Protein AF-A0A0R2ZGY1-F1 (afdb_monomer_lite)

Radius of gyration: 12.9 Å; chains: 1; bounding box: 32×26×28 Å

Organism: NCBI:txid200450

Secondary structure (DSSP, 8-state):
--EEEEEEEETT--GGGGGSS-TTTTEEEEEEEHHHHT---HHHHHHHHTSTTTSPTTEEEEEEEETTT--EE--

Structure (mmCIF, N/CA/C/O backbone):
data_AF-A0A0R2ZGY1-F1
#
_entry.id   AF-A0A0R2ZGY1-F1
#
loop_
_atom_site.group_PDB
_atom_site.id
_atom_site.type_symbol
_atom_site.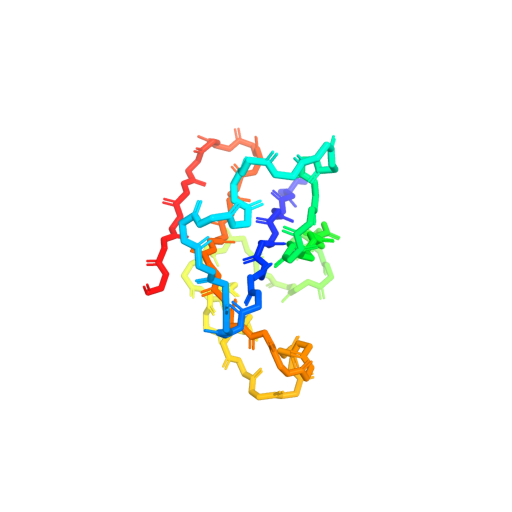label_atom_id
_atom_site.label_alt_id
_atom_site.label_comp_id
_atom_site.label_asym_id
_atom_site.label_entity_id
_atom_site.label_seq_id
_atom_site.pdbx_PDB_ins_code
_atom_site.Cartn_x
_atom_site.Cartn_y
_atom_site.Cartn_z
_atom_site.occupancy
_atom_site.B_iso_or_equiv
_atom_site.auth_seq_id
_atom_site.auth_comp_id
_atom_site.auth_asym_id
_atom_site.auth_atom_id
_atom_site.pdbx_PDB_model_num
ATOM 1 N N . MET A 1 1 ? -14.027 8.550 12.901 1.00 70.12 1 MET A N 1
ATOM 2 C CA . MET A 1 1 ? -13.965 8.034 11.523 1.00 70.12 1 MET A CA 1
ATOM 3 C C . MET A 1 1 ? -12.505 7.928 11.129 1.00 70.12 1 MET A C 1
ATOM 5 O O . MET A 1 1 ? -11.835 8.955 11.048 1.00 70.12 1 MET A O 1
ATOM 9 N N . THR A 1 2 ? -12.007 6.706 10.971 1.00 84.56 2 THR A N 1
ATOM 10 C CA . THR A 1 2 ? -10.609 6.442 10.615 1.00 84.56 2 THR A CA 1
ATOM 11 C C . THR A 1 2 ? -10.504 6.354 9.097 1.00 84.56 2 THR A C 1
ATOM 13 O O . THR A 1 2 ? -11.372 5.784 8.435 1.00 84.56 2 THR A O 1
ATOM 16 N N . VAL A 1 3 ? -9.467 6.959 8.523 1.00 90.94 3 VAL A N 1
ATOM 17 C CA . VAL A 1 3 ? -9.239 6.949 7.074 1.00 90.94 3 VAL A CA 1
ATOM 18 C C . VAL A 1 3 ? -7.888 6.315 6.800 1.00 90.94 3 VAL A C 1
ATOM 20 O O . VAL A 1 3 ? -6.883 6.705 7.395 1.00 90.94 3 VAL A O 1
ATOM 23 N N . PHE A 1 4 ? -7.863 5.369 5.870 1.00 91.38 4 PHE A N 1
ATOM 24 C CA . PHE A 1 4 ? -6.656 4.700 5.416 1.00 91.38 4 PHE A CA 1
ATOM 25 C C . PHE A 1 4 ? -6.283 5.178 4.014 1.00 91.38 4 PHE A C 1
ATOM 27 O O . PHE A 1 4 ? -7.109 5.211 3.103 1.00 91.38 4 PHE A O 1
ATOM 34 N N . SER A 1 5 ? -5.020 5.548 3.837 1.00 92.75 5 SER A N 1
ATOM 35 C CA . SER A 1 5 ? -4.415 5.853 2.546 1.00 92.75 5 SER A CA 1
ATOM 36 C C . SER A 1 5 ? -3.536 4.680 2.130 1.00 92.75 5 SER A C 1
ATOM 38 O O . SER A 1 5 ? -2.497 4.435 2.739 1.00 92.75 5 SER A O 1
ATOM 40 N N . ILE A 1 6 ? -3.945 3.971 1.086 1.00 93.44 6 ILE A N 1
ATOM 41 C CA . ILE A 1 6 ? -3.245 2.812 0.533 1.00 93.44 6 ILE A CA 1
ATOM 42 C C . ILE A 1 6 ? -2.478 3.269 -0.707 1.00 93.44 6 ILE A C 1
ATOM 44 O O . ILE A 1 6 ? -3.069 3.805 -1.641 1.00 93.44 6 ILE A O 1
ATOM 48 N N . GLU A 1 7 ? -1.164 3.066 -0.729 1.00 93.88 7 GLU A N 1
ATOM 49 C CA . GLU A 1 7 ? -0.306 3.335 -1.883 1.00 93.88 7 GLU A CA 1
ATOM 50 C C . GLU A 1 7 ? 0.176 2.016 -2.490 1.00 93.88 7 GLU A C 1
ATOM 52 O O . GLU A 1 7 ? 0.810 1.199 -1.820 1.00 93.88 7 GLU A O 1
ATOM 57 N N . TYR A 1 8 ? -0.068 1.855 -3.786 1.00 94.06 8 TYR A N 1
ATOM 58 C CA . TYR A 1 8 ? 0.516 0.826 -4.634 1.00 94.06 8 TYR A CA 1
ATOM 59 C C . TYR A 1 8 ? 1.561 1.447 -5.559 1.00 94.06 8 TYR A C 1
ATOM 61 O O . TYR A 1 8 ? 1.390 2.568 -6.047 1.00 94.06 8 TYR A O 1
ATOM 69 N N . ARG A 1 9 ? 2.620 0.698 -5.865 1.00 92.56 9 ARG A N 1
ATOM 70 C CA . ARG A 1 9 ? 3.643 1.088 -6.843 1.00 92.56 9 ARG A CA 1
ATOM 71 C C . ARG A 1 9 ? 3.785 0.049 -7.929 1.00 92.56 9 ARG A C 1
ATOM 73 O O . ARG A 1 9 ? 3.630 -1.132 -7.653 1.00 92.56 9 ARG A O 1
ATOM 80 N N . ARG A 1 10 ? 4.096 0.485 -9.146 1.00 93.31 10 ARG A N 1
ATOM 81 C CA . ARG A 1 10 ? 4.413 -0.422 -10.250 1.00 93.31 10 ARG A CA 1
ATOM 82 C C . ARG A 1 10 ? 5.517 -1.400 -9.847 1.00 93.31 10 ARG A C 1
ATOM 84 O O . ARG A 1 10 ? 6.466 -1.017 -9.162 1.00 93.31 10 ARG A O 1
ATOM 91 N N . GLU A 1 11 ? 5.391 -2.651 -10.266 1.00 91.44 11 GLU A N 1
ATOM 92 C CA . GLU A 1 11 ? 6.397 -3.680 -9.970 1.00 91.44 11 GLU A CA 1
ATOM 93 C C . GLU A 1 11 ? 7.737 -3.384 -10.649 1.00 91.44 11 GLU A C 1
ATOM 95 O O . GLU A 1 11 ? 8.790 -3.627 -10.063 1.00 91.44 11 GLU A O 1
ATOM 100 N N . ASP A 1 12 ? 7.686 -2.784 -11.838 1.00 90.75 12 ASP A N 1
ATOM 101 C CA . ASP A 1 12 ? 8.837 -2.364 -12.635 1.00 90.75 12 ASP A CA 1
ATOM 102 C C . ASP A 1 12 ? 9.316 -0.939 -12.312 1.00 90.75 12 ASP A C 1
ATOM 104 O O . ASP A 1 12 ? 10.072 -0.351 -13.081 1.00 90.75 12 ASP A O 1
ATOM 108 N N . TYR A 1 13 ? 8.885 -0.362 -11.184 1.00 87.44 13 TYR A N 1
ATOM 109 C CA . TYR A 1 13 ? 9.314 0.974 -10.780 1.00 87.44 13 TYR A CA 1
ATOM 110 C C . TYR A 1 13 ? 10.822 1.013 -10.509 1.00 87.44 13 TYR A C 1
ATOM 112 O O . TYR A 1 13 ? 11.325 0.320 -9.619 1.00 87.44 13 TYR A O 1
ATOM 120 N N . THR A 1 14 ? 11.536 1.875 -11.232 1.00 87.75 14 THR A N 1
ATOM 121 C CA . THR A 1 14 ? 12.984 2.059 -11.084 1.00 87.75 14 THR A CA 1
ATOM 122 C C . THR A 1 14 ? 13.324 3.394 -10.423 1.00 87.75 14 THR A C 1
ATOM 124 O O . THR A 1 14 ? 12.508 4.311 -10.359 1.00 87.75 14 THR A O 1
ATOM 127 N N . LEU A 1 15 ? 14.569 3.553 -9.966 1.00 85.12 15 LEU A N 1
ATOM 128 C CA . LEU A 1 15 ? 15.064 4.839 -9.454 1.00 85.12 15 LEU A CA 1
ATOM 129 C C . LEU A 1 15 ? 14.995 5.964 -10.500 1.00 85.12 15 LEU A C 1
ATOM 131 O O . LEU A 1 15 ? 14.786 7.118 -10.135 1.00 85.12 15 LEU A O 1
ATOM 135 N N . ALA A 1 16 ? 15.141 5.643 -11.789 1.00 86.12 16 ALA A N 1
ATOM 136 C CA . ALA A 1 16 ? 15.048 6.627 -12.867 1.00 86.12 16 ALA A CA 1
ATOM 137 C C . ALA A 1 16 ? 13.636 7.226 -12.977 1.00 86.12 16 ALA A C 1
ATOM 139 O O . ALA A 1 16 ? 13.479 8.399 -13.312 1.00 86.12 16 ALA A O 1
ATOM 140 N N . ASP A 1 17 ? 12.606 6.453 -12.627 1.00 85.31 17 ASP A N 1
ATOM 141 C CA . ASP A 1 17 ? 11.222 6.920 -12.635 1.00 85.31 17 ASP A CA 1
ATOM 142 C C . ASP A 1 17 ? 10.944 7.995 -11.571 1.00 85.31 17 ASP A C 1
ATOM 144 O O . ASP A 1 17 ? 10.008 8.776 -11.740 1.00 85.31 17 ASP A O 1
ATOM 148 N N . CYS A 1 18 ? 11.773 8.105 -10.522 1.00 81.88 18 CYS A N 1
ATOM 149 C CA . CYS A 1 18 ? 11.699 9.195 -9.539 1.00 81.88 18 CYS A CA 1
ATOM 150 C C . CYS A 1 18 ? 12.007 10.574 -10.142 1.00 81.88 18 CYS A C 1
ATOM 152 O O . CYS A 1 18 ? 11.617 11.583 -9.564 1.00 81.88 18 CYS A O 1
ATOM 154 N N . MET A 1 19 ? 12.719 10.620 -11.273 1.00 87.69 19 MET A N 1
ATOM 155 C CA . MET A 1 19 ? 13.128 11.864 -11.938 1.00 87.69 19 MET A CA 1
ATOM 156 C C . MET A 1 19 ? 12.120 12.331 -12.993 1.00 87.69 19 MET A C 1
ATOM 158 O O . MET A 1 19 ? 12.353 13.331 -13.674 1.00 87.69 19 MET A O 1
ATOM 162 N N . ARG A 1 20 ? 11.007 11.609 -13.176 1.00 88.62 20 ARG A N 1
ATOM 163 C CA . ARG A 1 20 ? 9.978 12.013 -14.135 1.00 88.62 20 ARG A CA 1
ATOM 164 C C . ARG A 1 20 ? 9.236 13.264 -13.645 1.00 88.62 20 ARG A C 1
ATOM 166 O O . ARG A 1 20 ? 9.023 13.408 -12.444 1.00 88.62 20 ARG A O 1
ATOM 173 N N . PRO A 1 21 ? 8.765 14.132 -14.564 1.00 90.62 21 PRO A N 1
ATOM 174 C CA . PRO A 1 21 ? 8.026 15.344 -14.199 1.00 90.62 21 PRO A CA 1
ATOM 175 C C . PRO A 1 21 ? 6.729 15.082 -13.426 1.00 90.62 21 PRO A C 1
ATOM 177 O O . PRO A 1 21 ? 6.269 15.951 -12.692 1.00 90.62 21 PRO A O 1
ATOM 180 N N . ASP A 1 22 ? 6.127 13.903 -13.604 1.00 87.69 22 ASP A N 1
ATOM 181 C CA . ASP A 1 22 ? 4.933 13.501 -12.867 1.00 87.69 22 ASP A CA 1
ATOM 182 C C . ASP A 1 22 ? 5.317 12.814 -11.539 1.00 87.69 22 ASP A C 1
ATOM 184 O O . ASP A 1 22 ? 5.763 11.662 -11.553 1.00 87.69 22 ASP A O 1
ATOM 188 N N . PRO A 1 23 ? 5.090 13.454 -10.374 1.00 79.94 23 PRO A N 1
ATOM 189 C CA . PRO A 1 23 ? 5.406 12.875 -9.065 1.00 79.94 23 PRO A CA 1
ATOM 190 C C . PRO A 1 23 ? 4.529 11.664 -8.699 1.00 79.94 23 PRO A C 1
ATOM 192 O O . PRO A 1 23 ? 4.826 10.946 -7.732 1.00 79.94 23 PRO A O 1
ATOM 195 N N . LYS A 1 24 ? 3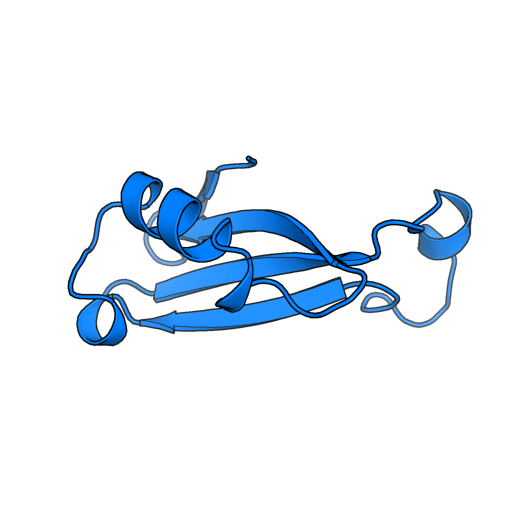.438 11.438 -9.446 1.00 84.56 24 LYS A N 1
ATOM 196 C CA . LYS A 1 24 ? 2.546 10.281 -9.313 1.00 84.56 24 LYS A CA 1
ATOM 197 C C . LYS A 1 24 ? 2.899 9.157 -10.282 1.00 84.56 24 LYS A C 1
ATOM 199 O O . LYS A 1 24 ? 2.244 8.113 -10.247 1.00 84.56 24 LYS A O 1
ATOM 204 N N . TRP A 1 25 ? 3.940 9.318 -11.100 1.00 86.75 25 TRP A N 1
ATOM 205 C CA . TRP A 1 25 ? 4.343 8.286 -12.038 1.00 86.75 25 TRP A CA 1
ATOM 206 C C . TRP A 1 25 ? 4.590 6.960 -11.314 1.00 86.75 25 TRP A C 1
ATOM 208 O O . TRP A 1 25 ? 5.343 6.879 -10.344 1.00 86.75 25 TRP A O 1
ATOM 218 N N . GLY A 1 26 ? 3.916 5.909 -11.779 1.00 87.62 26 GLY A N 1
ATOM 219 C CA . GLY A 1 26 ? 4.036 4.569 -11.214 1.00 87.62 26 GLY A CA 1
ATOM 220 C C . GLY A 1 26 ? 3.427 4.379 -9.824 1.00 87.62 26 GLY A C 1
ATOM 221 O O . GLY A 1 26 ? 3.596 3.299 -9.266 1.00 87.62 26 GLY A O 1
ATOM 222 N N . LYS A 1 27 ? 2.688 5.357 -9.287 1.00 91.25 27 LYS A N 1
ATOM 223 C CA . LYS A 1 27 ? 1.955 5.248 -8.018 1.00 91.25 27 LYS A CA 1
ATOM 224 C C . LYS A 1 27 ? 0.448 5.187 -8.263 1.00 91.25 27 LYS A C 1
ATOM 226 O O . LYS A 1 27 ? -0.079 5.889 -9.122 1.00 91.25 27 LYS A O 1
ATOM 231 N N . LYS A 1 28 ? -0.258 4.374 -7.481 1.00 91.19 28 LYS A N 1
ATOM 232 C CA . LYS A 1 28 ? -1.723 4.376 -7.380 1.00 91.19 28 LYS A CA 1
ATOM 233 C C . LYS A 1 28 ? -2.115 4.496 -5.915 1.00 91.19 28 LYS A C 1
ATOM 235 O O . LYS A 1 28 ? -1.777 3.626 -5.121 1.00 91.19 28 LYS A O 1
ATOM 240 N N . GLY A 1 29 ? -2.793 5.587 -5.576 1.00 90.69 29 GLY A N 1
ATOM 241 C CA . GLY A 1 29 ? -3.291 5.849 -4.231 1.00 90.69 29 GLY A CA 1
ATOM 242 C C . GLY A 1 29 ? -4.790 5.599 -4.147 1.00 90.69 29 GLY A C 1
ATOM 243 O O . GLY A 1 29 ? -5.526 6.031 -5.033 1.00 90.69 29 GLY A O 1
ATOM 244 N N . PHE A 1 30 ? -5.230 4.945 -3.079 1.00 90.69 30 PHE A N 1
ATOM 245 C CA . PHE A 1 30 ? -6.637 4.774 -2.740 1.00 90.69 30 PHE A CA 1
ATOM 246 C C . PHE A 1 30 ? -6.882 5.268 -1.322 1.00 90.69 30 PHE A C 1
ATOM 248 O O . PHE A 1 30 ? -6.042 5.102 -0.437 1.00 90.69 30 PHE A O 1
ATOM 255 N N . THR A 1 31 ? -8.041 5.876 -1.111 1.00 91.12 31 THR A N 1
ATOM 256 C CA . THR A 1 31 ? -8.487 6.316 0.208 1.00 91.12 31 THR A CA 1
ATOM 257 C C . THR A 1 31 ? -9.696 5.487 0.588 1.00 91.12 31 THR A C 1
ATOM 259 O O . THR A 1 31 ? -10.678 5.472 -0.148 1.00 91.12 31 THR A O 1
ATOM 262 N N . VAL A 1 32 ? -9.607 4.793 1.717 1.00 89.44 32 VAL A N 1
ATOM 263 C CA . VAL A 1 32 ? -10.648 3.887 2.204 1.00 89.44 32 VAL A CA 1
ATOM 264 C C . VAL A 1 32 ? -11.033 4.301 3.615 1.00 89.44 32 VAL A C 1
ATOM 266 O O . VAL A 1 32 ? -10.170 4.645 4.427 1.00 89.44 32 VAL A O 1
ATOM 269 N N . LYS A 1 33 ? -12.330 4.316 3.908 1.00 89.50 33 LYS A N 1
ATOM 270 C CA . LYS A 1 33 ? -12.838 4.616 5.248 1.00 89.50 33 LYS A CA 1
ATOM 271 C C . LYS A 1 33 ? -12.900 3.325 6.056 1.00 89.50 33 LYS A C 1
ATOM 273 O O . LYS A 1 33 ? -13.213 2.276 5.502 1.00 89.50 33 LYS A O 1
ATOM 278 N N . SER A 1 34 ? -12.642 3.396 7.361 1.00 86.19 34 SER A N 1
ATOM 279 C CA . SER A 1 34 ? -12.747 2.212 8.226 1.00 86.19 34 SER A CA 1
ATOM 280 C C . SER A 1 34 ? -14.151 1.605 8.249 1.00 86.19 34 SER A C 1
ATOM 282 O O . SER A 1 34 ? -14.287 0.392 8.358 1.00 86.19 34 SER A O 1
ATOM 284 N N . GLU A 1 35 ? -15.185 2.424 8.042 1.00 85.50 35 GLU A N 1
ATOM 285 C CA . GLU A 1 35 ? -16.581 1.987 7.908 1.00 85.50 35 GLU A CA 1
ATOM 286 C C . GLU A 1 35 ? -16.797 1.038 6.718 1.00 85.50 35 GLU A C 1
ATOM 288 O O . GLU A 1 35 ? -17.533 0.065 6.848 1.00 85.50 35 GLU A O 1
ATOM 293 N N . ASP A 1 36 ? -16.115 1.276 5.592 1.00 84.06 36 ASP A N 1
ATOM 294 C CA . ASP A 1 36 ? -16.219 0.434 4.392 1.00 84.06 36 ASP A CA 1
ATOM 295 C C . ASP A 1 36 ? -15.477 -0.905 4.566 1.00 84.06 36 ASP A C 1
ATOM 297 O O . ASP A 1 36 ? -15.791 -1.889 3.900 1.00 84.06 36 ASP A O 1
ATOM 301 N N . LEU A 1 37 ? -14.481 -0.942 5.460 1.00 81.25 37 LEU A N 1
ATOM 302 C CA . LEU A 1 37 ? -13.666 -2.125 5.758 1.00 81.25 37 LEU A CA 1
ATOM 303 C C . LEU A 1 37 ? -14.194 -2.933 6.951 1.00 81.25 37 LEU A C 1
ATOM 305 O O . LEU A 1 37 ? -13.795 -4.081 7.131 1.00 81.25 37 LEU A O 1
ATOM 309 N N . GLY A 1 38 ? -15.045 -2.335 7.789 1.00 84.38 38 GLY A N 1
ATOM 310 C CA . GLY A 1 38 ? -15.501 -2.931 9.045 1.00 84.38 38 GLY A CA 1
ATOM 311 C C . GLY A 1 38 ? -14.393 -3.108 10.092 1.00 84.38 38 GLY A C 1
ATOM 312 O O . GLY A 1 38 ? -14.582 -3.856 11.048 1.00 84.38 38 GLY A O 1
ATOM 313 N N . THR A 1 39 ? -13.238 -2.454 9.919 1.00 84.88 39 THR A N 1
ATOM 314 C CA . THR A 1 39 ? -12.095 -2.544 10.837 1.00 84.88 39 THR A CA 1
ATOM 315 C C . THR A 1 39 ? -11.347 -1.217 10.953 1.00 84.88 39 THR A C 1
ATOM 317 O O . THR A 1 39 ? -11.173 -0.487 9.974 1.00 84.88 39 THR A O 1
ATOM 320 N N . ASP A 1 40 ? -10.880 -0.918 12.165 1.00 85.25 40 ASP A N 1
ATOM 321 C CA . ASP A 1 40 ? -9.967 0.191 12.461 1.00 85.25 40 ASP A CA 1
ATOM 322 C C . ASP A 1 40 ? -8.507 -0.286 12.639 1.00 85.25 40 ASP A C 1
ATOM 324 O O . ASP A 1 40 ? -7.614 0.534 12.857 1.00 85.25 40 ASP A O 1
ATOM 328 N N . ASP A 1 41 ? -8.241 -1.594 12.529 1.00 86.50 41 ASP A N 1
ATOM 329 C CA . ASP A 1 41 ? -6.896 -2.164 12.661 1.00 86.50 41 ASP A CA 1
ATOM 330 C C . ASP A 1 41 ? -6.127 -2.081 11.335 1.00 86.50 41 ASP A C 1
ATOM 332 O O . ASP A 1 41 ? -6.443 -2.770 10.361 1.00 86.50 41 ASP A O 1
ATOM 336 N N . ILE A 1 42 ? -5.068 -1.266 11.318 1.00 87.69 42 ILE A N 1
ATOM 337 C CA . ILE A 1 42 ? -4.185 -1.085 10.160 1.00 87.69 42 ILE A CA 1
ATOM 338 C C . ILE A 1 42 ? -3.564 -2.403 9.674 1.00 87.69 42 ILE A C 1
ATOM 340 O O . ILE A 1 42 ? -3.334 -2.553 8.475 1.00 87.69 42 ILE A O 1
ATOM 344 N N . SER A 1 43 ? -3.336 -3.373 10.561 1.00 88.19 43 SER A N 1
ATOM 345 C CA . SER A 1 43 ? -2.757 -4.677 10.216 1.00 88.19 43 SER A CA 1
ATOM 346 C C . SER A 1 43 ? -3.710 -5.500 9.352 1.00 88.19 43 SER A C 1
ATOM 348 O O . SER A 1 43 ? -3.294 -6.111 8.366 1.00 88.19 43 SER A O 1
ATOM 350 N N . GLU A 1 44 ? -5.000 -5.479 9.684 1.00 89.06 44 GLU A N 1
ATOM 351 C CA . GLU A 1 44 ? -6.045 -6.127 8.890 1.00 89.06 44 GLU A CA 1
ATOM 352 C C . GLU A 1 44 ? -6.229 -5.414 7.543 1.00 89.06 44 GLU A C 1
ATOM 354 O O . GLU A 1 44 ? -6.353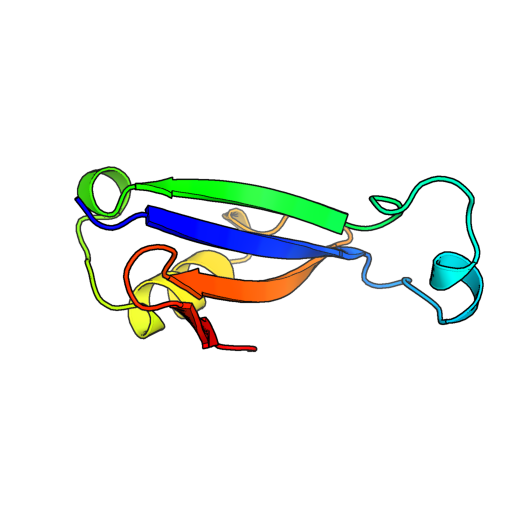 -6.073 6.509 1.00 89.06 44 GLU A O 1
ATOM 359 N N . VAL A 1 45 ? -6.126 -4.078 7.512 1.00 88.56 45 VAL A N 1
ATOM 360 C CA . VAL A 1 45 ? -6.147 -3.311 6.253 1.00 88.56 45 VAL A CA 1
ATOM 361 C C . VAL A 1 45 ? -4.966 -3.670 5.350 1.00 88.56 45 VAL A C 1
ATOM 363 O O . VAL A 1 45 ? -5.141 -3.810 4.140 1.00 88.56 45 VAL A O 1
ATOM 366 N N . VAL A 1 46 ? -3.767 -3.857 5.908 1.00 91.31 46 VAL A N 1
ATOM 367 C CA . VAL A 1 46 ? -2.585 -4.285 5.140 1.00 91.31 46 VAL A CA 1
ATOM 368 C C . VAL A 1 46 ? -2.809 -5.665 4.532 1.00 91.31 46 VAL A C 1
ATOM 370 O O . VAL A 1 46 ? -2.588 -5.826 3.333 1.00 91.31 46 VAL A O 1
ATOM 373 N N . LYS A 1 47 ? -3.309 -6.635 5.308 1.00 89.75 47 LYS A N 1
ATOM 374 C CA . LYS A 1 47 ? -3.637 -7.972 4.785 1.00 89.75 47 LYS A CA 1
ATOM 375 C C . LYS A 1 47 ? -4.668 -7.892 3.660 1.00 89.75 47 LYS A C 1
ATOM 377 O O . LYS A 1 47 ? -4.460 -8.484 2.606 1.00 89.75 47 LYS A O 1
ATOM 382 N N . ALA A 1 48 ? -5.742 -7.123 3.846 1.00 88.56 48 ALA A N 1
ATOM 383 C CA . ALA A 1 48 ? -6.777 -6.920 2.831 1.00 88.56 48 ALA A CA 1
ATOM 384 C C . ALA A 1 48 ? -6.223 -6.272 1.546 1.00 88.56 48 ALA A C 1
ATOM 386 O O . ALA A 1 48 ? -6.581 -6.667 0.436 1.00 88.56 48 ALA A O 1
ATOM 387 N N . ALA A 1 49 ? -5.310 -5.309 1.684 1.00 89.12 49 ALA A N 1
ATOM 388 C CA . ALA A 1 49 ? -4.649 -4.638 0.566 1.00 89.12 49 ALA A CA 1
ATOM 389 C C . ALA A 1 49 ? -3.605 -5.521 -0.150 1.00 89.12 49 ALA A C 1
ATOM 391 O O . ALA A 1 49 ? -3.235 -5.238 -1.288 1.00 89.12 49 ALA A O 1
ATOM 392 N N . GLN A 1 50 ? -3.127 -6.590 0.494 1.00 90.31 50 GLN A N 1
ATOM 393 C CA . GLN A 1 50 ? -2.247 -7.595 -0.112 1.00 90.31 50 GLN A CA 1
ATOM 394 C C . GLN A 1 50 ? -3.003 -8.689 -0.880 1.00 90.31 50 GLN A C 1
ATOM 396 O O . GLN A 1 50 ? -2.363 -9.484 -1.570 1.00 90.31 50 GLN A O 1
ATOM 401 N N . TYR A 1 51 ? -4.337 -8.756 -0.791 1.00 89.44 51 TYR A N 1
ATOM 402 C CA . TYR A 1 51 ? -5.096 -9.753 -1.546 1.00 89.44 51 TYR A CA 1
ATOM 403 C C . TYR A 1 51 ? -4.959 -9.525 -3.062 1.00 89.44 51 TYR A C 1
ATOM 405 O O . TYR A 1 51 ? -5.100 -8.386 -3.511 1.00 89.44 51 TYR A O 1
ATOM 413 N N . PRO A 1 52 ? -4.746 -10.585 -3.870 1.00 84.75 52 PRO A N 1
ATOM 414 C CA . PRO A 1 52 ? -4.557 -10.463 -5.317 1.00 84.75 52 PRO A CA 1
ATOM 415 C C . PRO A 1 52 ? -5.676 -9.706 -6.041 1.00 84.75 52 PRO A C 1
ATOM 417 O O . PRO A 1 52 ? -5.394 -8.962 -6.976 1.00 84.75 52 PRO A O 1
ATOM 420 N N . ASP A 1 53 ? -6.923 -9.848 -5.583 1.00 85.94 53 ASP A N 1
ATOM 421 C CA . ASP A 1 53 ? -8.086 -9.159 -6.159 1.00 85.94 53 ASP A CA 1
ATOM 422 C C . ASP A 1 53 ? -8.112 -7.652 -5.848 1.00 85.94 53 ASP A C 1
ATOM 424 O O . ASP A 1 53 ? -8.693 -6.866 -6.598 1.00 85.94 53 ASP A O 1
ATOM 428 N N . SER A 1 54 ? -7.456 -7.233 -4.762 1.00 84.50 54 SER A N 1
ATOM 429 C CA . SER A 1 54 ? -7.343 -5.830 -4.343 1.00 84.50 54 SER A CA 1
ATOM 430 C C . SER A 1 54 ? -6.198 -5.098 -5.050 1.00 84.50 54 SER A C 1
ATOM 432 O O . SER A 1 54 ? -6.215 -3.868 -5.157 1.00 84.50 54 SER A O 1
ATOM 434 N N . ILE A 1 55 ? -5.183 -5.834 -5.516 1.00 89.75 55 ILE A N 1
ATOM 435 C CA . ILE A 1 55 ? -3.968 -5.265 -6.097 1.00 89.75 55 ILE A CA 1
ATOM 436 C C . ILE A 1 55 ? -4.215 -4.897 -7.569 1.00 89.75 55 ILE A C 1
ATOM 438 O O . ILE A 1 55 ? -4.530 -5.758 -8.394 1.00 89.75 55 ILE A O 1
ATOM 442 N N . PRO A 1 56 ? -4.004 -3.629 -7.972 1.00 89.06 56 PRO A N 1
ATOM 443 C CA . PRO A 1 56 ? -4.059 -3.263 -9.380 1.00 89.06 56 PRO A CA 1
ATOM 444 C C . PRO A 1 56 ? -3.021 -4.044 -10.200 1.00 89.06 56 PRO A C 1
ATOM 446 O O . PRO A 1 56 ? -1.845 -4.076 -9.849 1.00 89.06 56 PRO A O 1
ATOM 449 N N . LYS A 1 57 ? -3.425 -4.606 -11.345 1.00 90.75 57 LYS A N 1
ATOM 450 C CA . LYS A 1 57 ? -2.529 -5.378 -12.226 1.00 90.75 57 LYS A CA 1
ATOM 451 C C . LYS A 1 57 ? -1.234 -4.617 -12.557 1.00 90.75 57 LYS A C 1
ATOM 453 O O . LYS A 1 5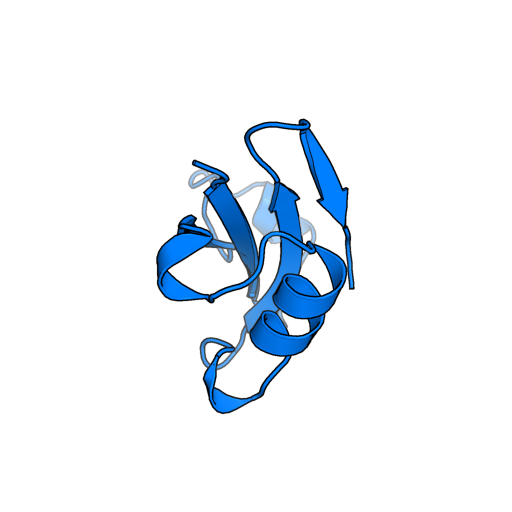7 ? -1.298 -3.493 -13.060 1.00 90.75 57 LYS A O 1
ATOM 458 N N . GLY A 1 58 ? -0.080 -5.251 -12.321 1.00 91.06 58 GLY A N 1
ATOM 459 C CA . GLY A 1 58 ? 1.257 -4.681 -12.550 1.00 91.06 58 GLY A CA 1
ATOM 460 C C . GLY A 1 58 ? 1.750 -3.743 -11.441 1.00 91.06 58 GLY A C 1
ATOM 461 O O . GLY A 1 58 ? 2.716 -3.004 -11.641 1.00 91.06 58 GLY A O 1
ATOM 462 N N . TYR A 1 59 ? 1.074 -3.729 -10.292 1.00 93.44 59 TYR A N 1
ATOM 463 C CA . TYR A 1 59 ? 1.467 -2.984 -9.103 1.00 93.44 59 TYR A CA 1
ATOM 464 C C . TYR A 1 59 ? 1.648 -3.938 -7.921 1.00 93.44 59 TYR A C 1
ATOM 466 O O . TYR A 1 59 ? 1.101 -5.031 -7.900 1.00 93.44 59 TYR A O 1
ATOM 474 N N . LYS A 1 60 ? 2.379 -3.481 -6.909 1.00 92.69 60 LYS A N 1
ATOM 475 C CA . LYS A 1 60 ? 2.515 -4.107 -5.597 1.00 92.69 60 LYS A CA 1
ATOM 476 C C . LYS A 1 60 ? 2.160 -3.109 -4.507 1.00 92.69 60 LYS A C 1
ATOM 478 O O . LYS A 1 60 ? 2.327 -1.897 -4.691 1.00 92.69 60 LYS A O 1
ATOM 483 N N . 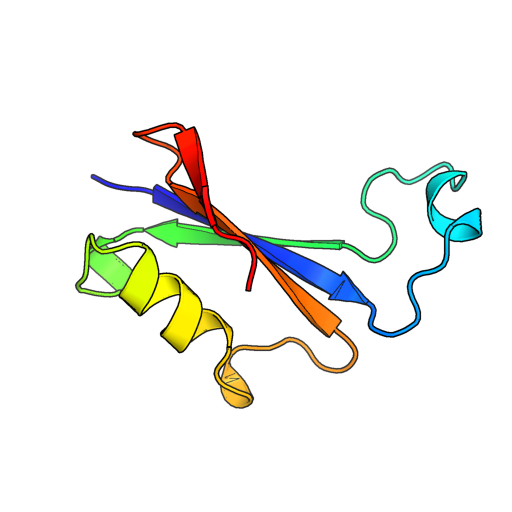LEU A 1 61 ? 1.679 -3.606 -3.373 1.00 93.38 61 LEU A N 1
ATOM 484 C CA . LEU A 1 61 ? 1.429 -2.764 -2.208 1.00 93.38 61 LEU A CA 1
ATOM 485 C C . LEU A 1 61 ? 2.750 -2.139 -1.740 1.00 93.38 61 LEU A C 1
ATOM 487 O O . LEU A 1 61 ? 3.763 -2.825 -1.621 1.00 93.38 61 LEU A O 1
ATOM 491 N N . PHE A 1 62 ? 2.746 -0.828 -1.512 1.00 92.25 62 PHE A N 1
ATOM 492 C CA . PHE A 1 62 ? 3.918 -0.087 -1.049 1.00 92.25 62 PHE A CA 1
ATOM 493 C C . PHE A 1 62 ? 3.767 0.388 0.394 1.00 92.25 62 PHE A C 1
ATOM 495 O O . PHE A 1 62 ? 4.709 0.286 1.176 1.00 92.25 62 PHE A O 1
ATOM 502 N N . SER A 1 63 ? 2.602 0.926 0.752 1.00 92.75 63 SER A N 1
ATOM 503 C CA . SER A 1 63 ? 2.336 1.357 2.124 1.00 92.75 63 SER A CA 1
ATOM 504 C C . SER A 1 63 ? 0.849 1.517 2.388 1.00 92.75 63 SER A C 1
ATOM 506 O O . SER A 1 63 ? 0.115 1.976 1.515 1.00 92.75 63 SER A O 1
ATOM 508 N N . VAL A 1 64 ? 0.438 1.253 3.621 1.00 92.88 64 VAL A N 1
ATOM 509 C CA . VAL A 1 64 ? -0.862 1.651 4.164 1.00 92.88 64 VAL A CA 1
ATOM 510 C C . VAL A 1 64 ? -0.610 2.672 5.264 1.00 92.88 64 VAL A C 1
ATOM 512 O O . VAL A 1 64 ? 0.225 2.454 6.138 1.00 92.88 64 VAL A O 1
ATOM 515 N N . ARG A 1 65 ? -1.310 3.803 5.219 1.00 93.44 65 ARG A N 1
ATOM 516 C CA . ARG A 1 65 ? -1.203 4.871 6.214 1.00 93.44 65 ARG A CA 1
ATOM 517 C C . ARG A 1 65 ? -2.548 5.129 6.863 1.00 93.44 65 ARG A C 1
ATOM 519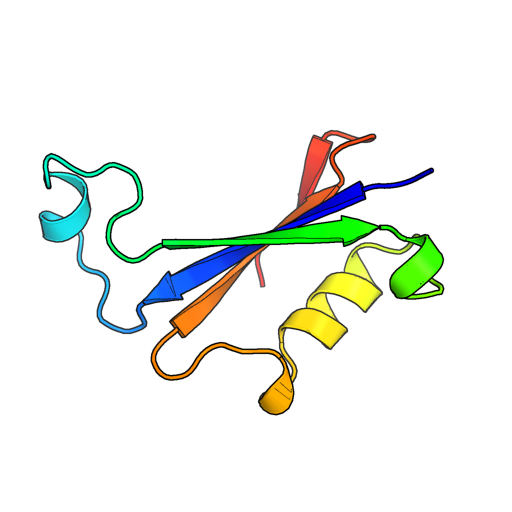 O O . ARG A 1 65 ? -3.511 5.420 6.161 1.00 93.44 65 ARG A O 1
ATOM 526 N N . ASN A 1 66 ? -2.595 5.115 8.185 1.00 92.38 66 ASN A N 1
ATOM 527 C CA . ASN A 1 66 ? -3.713 5.664 8.935 1.00 92.38 66 ASN A CA 1
ATOM 528 C C . ASN A 1 66 ? -3.563 7.193 8.981 1.00 92.38 66 ASN A C 1
ATOM 530 O O . ASN A 1 66 ? -2.575 7.731 9.480 1.00 92.38 66 ASN A O 1
ATOM 534 N N . VAL A 1 67 ? -4.523 7.907 8.400 1.00 89.69 67 VAL A N 1
ATOM 535 C CA . VAL A 1 67 ? -4.495 9.372 8.285 1.00 89.69 67 VAL A CA 1
ATOM 536 C C . VAL A 1 67 ? -4.717 10.041 9.643 1.00 89.69 67 VAL A C 1
ATOM 538 O O . VAL A 1 67 ? -4.171 11.112 9.889 1.00 89.69 67 VAL A O 1
ATOM 541 N N . SER A 1 68 ? -5.479 9.410 10.537 1.00 85.88 68 SER A N 1
ATOM 542 C CA . SER A 1 68 ? -5.814 9.954 11.854 1.00 85.88 68 SER A CA 1
ATOM 543 C C . SER A 1 68 ? -4.636 9.873 12.826 1.00 85.88 68 SER A C 1
ATOM 545 O O . SER A 1 68 ? -4.382 10.824 13.560 1.00 85.88 68 SER A O 1
ATOM 547 N N . THR A 1 69 ? -3.900 8.758 12.819 1.00 88.19 69 THR A N 1
ATOM 548 C CA . THR A 1 69 ? -2.751 8.533 13.718 1.00 88.19 69 THR A CA 1
ATOM 549 C C . THR A 1 69 ? -1.403 8.861 13.074 1.00 88.19 69 THR A C 1
ATOM 551 O O . THR A 1 69 ? -0.384 8.864 13.757 1.00 88.19 69 THR A O 1
ATOM 554 N N . ASN A 1 70 ? -1.375 9.138 11.764 1.00 87.94 70 ASN A N 1
ATOM 555 C CA . ASN A 1 70 ? -0.164 9.226 10.936 1.00 87.94 70 ASN A CA 1
ATOM 556 C C . ASN A 1 70 ? 0.716 7.966 10.931 1.00 87.94 70 ASN A C 1
ATOM 558 O O . ASN A 1 70 ? 1.820 7.982 10.381 1.00 87.94 70 ASN A O 1
ATOM 562 N N . GLU A 1 71 ? 0.220 6.862 11.477 1.00 90.38 71 GLU A N 1
ATOM 563 C CA . GLU A 1 71 ? 0.897 5.578 11.444 1.00 90.38 71 GLU A CA 1
ATOM 564 C C . GLU A 1 71 ? 0.988 5.066 10.005 1.00 90.38 71 GLU A C 1
ATOM 566 O O . GLU A 1 71 ? 0.026 5.142 9.240 1.00 90.38 71 GLU A O 1
ATOM 571 N N . THR A 1 72 ? 2.160 4.568 9.613 1.00 91.75 72 THR A N 1
ATOM 572 C CA . THR A 1 72 ? 2.399 4.023 8.274 1.00 91.75 72 THR A CA 1
ATOM 573 C C . THR A 1 72 ? 3.021 2.645 8.390 1.00 91.75 72 THR A C 1
ATOM 575 O O . THR A 1 72 ? 4.118 2.505 8.929 1.00 91.75 72 THR A O 1
ATOM 578 N N . VAL A 1 73 ? 2.351 1.650 7.821 1.00 91.94 73 VAL A N 1
ATOM 579 C CA . VAL A 1 73 ? 2.839 0.277 7.720 1.00 91.94 73 VAL A CA 1
ATOM 580 C C . VAL A 1 73 ? 3.264 0.016 6.282 1.00 91.94 73 VAL A C 1
ATOM 582 O O . VAL A 1 73 ? 2.566 0.370 5.327 1.00 91.94 73 VAL A O 1
ATOM 585 N N . LYS A 1 74 ? 4.441 -0.587 6.127 1.00 89.06 74 LYS A N 1
ATOM 586 C CA . LYS A 1 74 ? 4.945 -1.074 4.845 1.00 89.06 74 LYS A CA 1
ATOM 587 C C . LYS A 1 74 ? 4.910 -2.605 4.883 1.00 89.06 74 LYS A C 1
ATOM 589 O O . LYS A 1 74 ? 5.353 -3.150 5.894 1.00 89.06 74 LYS A O 1
ATOM 594 N N . PRO A 1 75 ? 4.336 -3.255 3.860 1.00 81.62 75 PRO A N 1
ATOM 595 C CA . PRO A 1 75 ? 4.293 -4.709 3.758 1.00 81.62 75 PRO A CA 1
ATOM 596 C C . PRO A 1 75 ? 5.679 -5.336 3.583 1.00 81.62 75 PRO A C 1
ATOM 598 O O . PRO A 1 75 ? 6.604 -4.625 3.119 1.00 81.62 75 PRO A O 1
#

Sequence (75 aa):
MTVFSIEYRREDYTLADCMRPDPKWGKKGFTVKSEDLGTDDISEVVKAAQYPDSIPKGYKLFSVRNVSTNETVKP

pLDDT: mean 88.61, std 3.94, range [70.12, 94.06]

Foldseek 3Di:
DKKKKWKKFFPPDDPVQCPDPDNCVRIDIDIDDCVNVVDPDQVVVVVVCQDPVNADPRIGTAWMATPVVRDIDGD